Protein AF-A0A969LK54-F1 (afdb_monomer)

Secondary structure (DSSP, 8-state):
-B-TTS-SB--------SS-EEEEEEEE-TT--EEEEEEESS-PPPBS-S---TT-SEEEEEE-TTSSSEEEEEEES---SS--SEEEEEEE-TT--EEEEEE-PPBTTB--TT---TT----TT-S-SS--SS-EEEEEEE-GGG--EEEEEEEE------

Mean predicted aligned error: 7.51 Å

Nearest PDB structures (foldseek):
  8dey-assembly1_B  TM=3.971E-01  e=3.345E-01  Homo sapiens
  5ogx-assembly1_A  TM=3.107E-01  e=6.892E+00  Amycolatopsis methanolica 239
  6vcf-assembly6_F  TM=3.012E-01  e=9.030E+00  Nitrosotalea devaniterrae

Radius of gyration: 16.58 Å; Cα contacts (8 Å, |Δi|>4): 419; chains: 1; bounding box: 37×33×55 Å

pLDDT: mean 83.87, std 16.36, range [28.48, 98.25]

Foldseek 3Di:
DAPPVNPGDPDDDDDADPFDKDWDDWDAAPVQKIKTKTFHLDFHDFAQAPDAEGQAGIKMFTADNRNPGTPGIHHFWYRDNAAQWAWDDWDQDNQRKIKTKTKAADDPPDRDSNHDNAPTCFDPPAPDGGTDRHIKMWMWIAGHSNHDTDGIYIDGPPPDPD

Solvent-accessible surface area (backbone atoms only — not comparable to full-atom values): 8919 Å² total; per-residue (Å²): 86,58,43,97,83,65,82,43,81,72,46,84,75,87,86,77,57,97,45,63,60,47,82,78,36,77,47,64,47,98,87,52,33,40,33,41,32,34,36,33,59,42,81,78,72,71,37,76,41,71,36,64,32,78,64,19,14,30,38,41,36,34,31,38,69,84,55,81,47,70,67,25,20,26,27,43,66,41,67,40,84,47,34,31,48,41,78,76,48,70,47,67,47,98,77,52,31,38,40,39,32,22,42,4,31,39,60,94,90,44,82,50,70,35,29,33,30,54,75,44,71,54,37,97,82,28,91,35,80,70,44,42,73,54,50,25,34,41,38,41,31,36,33,45,73,32,59,38,75,72,45,22,35,46,46,72,79,75,82,75,87,126

Structure (mmCIF, N/CA/C/O backbone):
data_AF-A0A969LK54-F1
#
_entry.id   AF-A0A969LK54-F1
#
loop_
_atom_site.group_PDB
_atom_site.id
_atom_site.type_symbol
_atom_site.label_atom_id
_atom_site.label_alt_id
_atom_site.label_comp_id
_atom_site.label_asym_id
_atom_site.label_entity_id
_atom_site.label_seq_id
_atom_site.pdbx_PDB_ins_code
_atom_site.Cartn_x
_atom_site.Cartn_y
_atom_site.Cartn_z
_atom_site.occupancy
_atom_site.B_iso_or_equiv
_atom_site.auth_seq_id
_atom_site.auth_comp_id
_atom_site.auth_asym_id
_atom_site.auth_atom_id
_atom_site.pdbx_PDB_model_num
ATOM 1 N N . MET A 1 1 ? -11.547 5.699 13.913 1.00 81.81 1 MET A N 1
ATOM 2 C CA . MET A 1 1 ? -12.936 5.270 14.166 1.00 81.81 1 MET A CA 1
ATOM 3 C C . MET A 1 1 ? -13.596 6.276 15.082 1.00 81.81 1 MET A C 1
ATOM 5 O O . MET A 1 1 ? -13.043 6.574 16.134 1.00 81.81 1 MET A O 1
ATOM 9 N N . ILE A 1 2 ? -14.738 6.803 14.664 1.00 87.25 2 ILE A N 1
ATOM 10 C CA . ILE A 1 2 ? -15.575 7.726 15.436 1.00 87.25 2 ILE A CA 1
ATOM 11 C C . ILE A 1 2 ? -16.887 7.020 15.780 1.00 87.25 2 ILE A C 1
ATOM 13 O O . ILE A 1 2 ? -17.246 6.055 15.100 1.00 87.25 2 ILE A O 1
ATOM 17 N N . SER A 1 3 ? -17.581 7.453 16.828 1.00 89.12 3 SER A N 1
ATOM 18 C CA . SER A 1 3 ? -18.934 6.966 17.102 1.00 89.12 3 SER A CA 1
ATOM 19 C C . SER A 1 3 ? -19.889 7.310 15.964 1.00 89.12 3 SER A C 1
ATOM 21 O O . SER A 1 3 ? -19.627 8.204 15.162 1.00 89.12 3 SER A O 1
ATOM 23 N N . ASN A 1 4 ? -20.994 6.570 15.865 1.00 88.81 4 ASN A N 1
ATOM 24 C CA . ASN A 1 4 ? -21.946 6.712 14.758 1.00 88.81 4 ASN A CA 1
ATOM 25 C C . ASN A 1 4 ? -22.623 8.098 14.723 1.00 88.81 4 ASN A C 1
ATOM 27 O O . ASN A 1 4 ? -23.068 8.557 13.679 1.00 88.81 4 ASN A O 1
ATOM 31 N N . ASP A 1 5 ? -22.678 8.772 15.869 1.00 93.88 5 ASP A N 1
ATOM 32 C CA . ASP A 1 5 ? -23.127 10.157 16.031 1.00 93.88 5 ASP A CA 1
ATOM 33 C C . ASP A 1 5 ? -21.989 11.188 15.861 1.00 93.88 5 ASP A C 1
ATOM 35 O O . ASP A 1 5 ? -22.211 12.386 16.012 1.00 93.88 5 ASP A O 1
ATOM 39 N N . GLY A 1 6 ? -20.760 10.738 15.587 1.00 90.69 6 GLY A N 1
ATOM 40 C CA . GLY A 1 6 ? -19.572 11.573 15.416 1.00 90.69 6 GLY A CA 1
ATOM 41 C C . GLY A 1 6 ? -19.076 12.271 16.686 1.00 90.69 6 GLY A C 1
ATOM 42 O O . GLY A 1 6 ? -18.147 13.070 16.603 1.00 90.69 6 GLY A O 1
ATOM 43 N N . SER A 1 7 ? -19.666 11.992 17.851 1.00 95.81 7 SER A N 1
ATOM 44 C CA . SER A 1 7 ? -19.402 12.737 19.089 1.00 95.81 7 SER A CA 1
ATOM 45 C C . SER A 1 7 ? -18.123 12.310 19.813 1.00 95.81 7 SER A C 1
ATOM 47 O O . SER A 1 7 ? -17.562 13.083 20.589 1.00 95.81 7 SER A O 1
ATOM 49 N N . THR A 1 8 ? -17.637 11.093 19.560 1.00 95.06 8 THR A N 1
ATOM 50 C CA . THR A 1 8 ? -16.476 10.530 20.254 1.00 95.06 8 THR A CA 1
ATOM 51 C C . THR A 1 8 ? -15.481 9.904 19.288 1.00 95.06 8 THR A C 1
ATOM 53 O O . THR A 1 8 ? -15.839 9.201 18.338 1.00 95.06 8 THR A O 1
ATOM 56 N N . LEU A 1 9 ? -14.193 10.126 19.554 1.00 92.06 9 LEU A N 1
ATOM 57 C CA . LEU A 1 9 ? -13.127 9.349 18.938 1.00 92.06 9 LEU A CA 1
ATOM 58 C C . LEU A 1 9 ? -13.051 7.995 19.649 1.00 92.06 9 LEU A C 1
ATOM 60 O O . LEU A 1 9 ? -12.636 7.919 20.800 1.00 92.06 9 LEU A O 1
ATOM 64 N N . ILE A 1 10 ? -13.434 6.928 18.952 1.00 91.69 10 ILE A N 1
ATOM 65 C CA . ILE A 1 10 ? -13.397 5.566 19.496 1.00 91.69 10 ILE A CA 1
ATOM 66 C C . ILE A 1 10 ? -11.967 5.024 19.466 1.00 91.69 10 ILE A C 1
ATOM 68 O O . ILE A 1 10 ? -11.483 4.479 20.453 1.00 91.69 10 ILE A O 1
ATOM 72 N N . ARG A 1 11 ? -11.290 5.154 18.319 1.00 90.06 11 ARG A N 1
ATOM 73 C CA . ARG A 1 11 ? -9.898 4.719 18.126 1.00 90.06 11 ARG A CA 1
ATOM 74 C C . ARG A 1 11 ? -9.220 5.521 17.029 1.00 90.06 11 ARG A C 1
ATOM 76 O O . ARG A 1 11 ? -9.851 5.871 16.029 1.00 90.06 11 ARG A O 1
ATOM 83 N N . SER A 1 12 ? -7.918 5.704 17.156 1.00 92.00 12 SER A N 1
ATOM 84 C CA . SER A 1 12 ? -7.038 6.186 16.098 1.00 92.00 12 SER A CA 1
ATOM 85 C C . SER A 1 12 ? -5.741 5.389 16.129 1.00 92.00 12 SER A C 1
ATOM 87 O O . SER A 1 12 ? -5.389 4.783 17.137 1.00 92.00 12 SER A O 1
ATOM 89 N N . THR A 1 13 ? -5.047 5.378 15.002 1.00 92.81 13 THR A N 1
ATOM 90 C CA . THR A 1 13 ? -3.679 4.884 14.908 1.00 92.81 13 THR A CA 1
ATOM 91 C C . THR A 1 13 ? -2.917 5.783 13.947 1.00 92.81 13 THR A C 1
ATOM 93 O O . THR A 1 13 ? -3.531 6.525 13.173 1.00 92.81 13 THR A O 1
ATOM 96 N N . TYR A 1 14 ? -1.594 5.734 14.013 1.00 90.75 14 TYR A N 1
ATOM 97 C CA . TYR A 1 14 ? -0.718 6.431 13.087 1.00 90.75 14 TYR A CA 1
ATOM 98 C C . TYR A 1 14 ? -0.017 5.409 12.196 1.00 90.75 14 TYR A C 1
ATOM 100 O O . TYR A 1 14 ? 0.489 4.399 12.681 1.00 90.75 14 TYR A O 1
ATOM 108 N N . LEU A 1 15 ? 0.003 5.684 10.894 1.00 93.00 15 LEU A N 1
ATOM 109 C CA . LEU A 1 15 ? 0.655 4.860 9.883 1.00 93.00 15 LEU A CA 1
ATOM 110 C C . LEU A 1 15 ? 1.599 5.756 9.101 1.00 93.00 15 LEU A C 1
ATOM 112 O O . LEU A 1 15 ? 1.175 6.768 8.543 1.00 93.00 15 LEU A O 1
ATOM 116 N N . GLY A 1 16 ? 2.864 5.376 9.067 1.00 93.88 16 GLY A N 1
ATOM 117 C CA . GLY A 1 16 ? 3.891 6.169 8.425 1.00 93.88 16 GLY A CA 1
ATOM 118 C C . GLY A 1 16 ? 5.280 5.703 8.814 1.00 93.88 16 GLY A C 1
ATOM 119 O O . GLY A 1 16 ? 5.473 4.827 9.659 1.00 93.88 16 GLY A O 1
ATOM 120 N N . THR A 1 17 ? 6.242 6.326 8.171 1.00 95.31 17 THR A N 1
ATOM 121 C CA . THR A 1 17 ? 7.673 6.221 8.397 1.00 95.31 17 THR A CA 1
ATOM 122 C C . THR A 1 17 ? 8.176 7.546 8.979 1.00 95.31 17 THR A C 1
ATOM 124 O O . THR A 1 17 ? 7.404 8.449 9.294 1.00 95.31 17 THR A O 1
ATOM 127 N N . ALA A 1 18 ? 9.494 7.690 9.127 1.00 95.06 18 ALA A N 1
ATOM 128 C CA . ALA A 1 18 ? 10.103 8.977 9.466 1.00 95.06 18 ALA A CA 1
ATOM 129 C C . ALA A 1 18 ? 10.211 9.942 8.262 1.00 95.06 18 ALA A C 1
ATOM 131 O O . ALA A 1 18 ? 10.696 11.062 8.417 1.00 95.06 18 ALA A O 1
ATOM 132 N N . ALA A 1 19 ? 9.829 9.500 7.061 1.00 95.12 19 ALA A N 1
ATOM 133 C CA . ALA A 1 19 ? 9.913 10.269 5.827 1.00 95.12 19 ALA A CA 1
ATOM 134 C C . ALA A 1 19 ? 8.532 10.804 5.406 1.00 95.12 19 ALA A C 1
ATOM 136 O O . ALA A 1 19 ? 7.580 10.829 6.179 1.00 95.12 19 ALA A O 1
ATOM 137 N N . ILE A 1 20 ? 8.433 11.288 4.165 1.00 93.19 20 ILE A N 1
ATOM 138 C CA . ILE A 1 20 ? 7.158 11.741 3.605 1.00 93.19 20 ILE A CA 1
ATOM 139 C C . ILE A 1 20 ? 6.340 10.520 3.201 1.00 93.19 20 ILE A C 1
ATOM 141 O O . ILE A 1 20 ? 6.764 9.754 2.333 1.00 93.19 20 ILE A O 1
ATOM 145 N N . ASP A 1 21 ? 5.149 10.411 3.778 1.00 94.75 21 ASP A N 1
ATOM 146 C CA . ASP A 1 21 ? 4.175 9.368 3.488 1.00 94.75 21 ASP A CA 1
ATOM 147 C C . ASP A 1 21 ? 2.833 9.984 3.106 1.00 94.75 21 ASP A C 1
ATOM 149 O O . ASP A 1 21 ? 2.400 10.990 3.671 1.00 94.75 21 ASP A O 1
ATOM 153 N N . GLN A 1 22 ? 2.172 9.382 2.124 1.00 94.12 22 GLN A N 1
ATOM 154 C CA . GLN A 1 22 ? 0.889 9.842 1.611 1.00 94.12 22 GLN A CA 1
ATOM 155 C C . GLN A 1 22 ? -0.050 8.651 1.468 1.00 94.12 22 GLN A C 1
ATOM 157 O O . GLN A 1 22 ? 0.206 7.734 0.691 1.00 94.12 22 GLN A O 1
ATOM 162 N N . VAL A 1 23 ? -1.154 8.675 2.210 1.00 94.88 23 VAL A N 1
ATOM 163 C CA . VAL A 1 23 ? -2.237 7.699 2.066 1.00 94.88 23 VAL A CA 1
ATOM 164 C C . VAL A 1 23 ? -3.196 8.189 0.988 1.00 94.88 23 VAL A C 1
ATOM 166 O O . VAL A 1 23 ? -3.678 9.317 1.055 1.00 94.88 23 VAL A O 1
ATOM 169 N N . PHE A 1 24 ? -3.481 7.330 0.012 1.00 94.88 24 PHE A N 1
ATOM 170 C CA . PHE A 1 24 ? -4.374 7.634 -1.109 1.00 94.88 24 PHE A CA 1
ATOM 171 C C . PHE A 1 24 ? -5.705 6.891 -1.024 1.00 94.88 24 PHE A C 1
ATOM 173 O O . PHE A 1 24 ? -6.702 7.357 -1.568 1.00 94.88 24 PHE A O 1
ATOM 180 N N . GLY A 1 25 ? -5.737 5.738 -0.356 1.00 94.81 25 GLY A N 1
ATOM 181 C CA . GLY A 1 25 ? -6.935 4.917 -0.270 1.00 94.81 25 GLY A CA 1
ATOM 182 C C . GLY A 1 25 ? -7.079 4.252 1.086 1.00 94.81 25 GLY A C 1
ATOM 183 O O . GLY A 1 25 ? -6.105 3.750 1.645 1.00 94.81 25 GLY A O 1
ATOM 184 N N . VAL A 1 26 ? -8.316 4.226 1.577 1.00 95.94 26 VAL A N 1
ATOM 185 C CA . VAL A 1 26 ? -8.741 3.416 2.719 1.00 95.94 26 VAL A CA 1
ATOM 186 C C . VAL A 1 26 ? -9.995 2.650 2.307 1.00 95.94 26 VAL A C 1
ATOM 188 O O . VAL A 1 26 ? -10.930 3.239 1.770 1.00 95.94 26 VAL A O 1
ATOM 191 N N . GLN A 1 27 ? -10.003 1.344 2.540 1.00 96.69 27 GLN A N 1
ATOM 192 C CA . GLN A 1 27 ? -11.112 0.427 2.261 1.00 96.69 27 GLN A CA 1
ATOM 193 C C . GLN A 1 27 ? -11.327 -0.460 3.485 1.00 96.69 27 GLN A C 1
ATOM 195 O O . GLN A 1 27 ? -10.396 -0.679 4.257 1.00 96.69 27 GLN A O 1
ATOM 200 N N . PHE A 1 28 ? -12.532 -0.989 3.659 1.00 95.75 28 PHE A N 1
ATOM 201 C CA . PHE A 1 28 ? -12.810 -2.008 4.668 1.00 95.75 28 PHE A CA 1
ATOM 202 C C . PHE A 1 28 ? -13.295 -3.266 3.966 1.00 95.75 28 PHE A C 1
ATOM 204 O O . PHE A 1 28 ? -14.128 -3.179 3.064 1.00 95.75 28 PHE A O 1
ATOM 211 N N . ASP A 1 29 ? -12.793 -4.425 4.384 1.00 96.19 29 ASP A N 1
ATOM 212 C CA . ASP A 1 29 ? -13.395 -5.685 3.957 1.00 96.19 29 ASP A CA 1
ATOM 213 C C . ASP A 1 29 ? -14.729 -5.935 4.682 1.00 96.19 29 ASP A C 1
ATOM 215 O O . ASP A 1 29 ? -15.138 -5.214 5.601 1.00 96.19 29 ASP A O 1
ATOM 219 N N . ARG A 1 30 ? -15.426 -6.999 4.279 1.00 94.44 30 ARG A N 1
ATOM 220 C CA . ARG A 1 30 ? -16.729 -7.372 4.847 1.00 94.44 30 ARG A CA 1
ATOM 221 C C . ARG A 1 30 ? -16.654 -7.801 6.318 1.00 94.44 30 ARG A C 1
ATOM 223 O O . ARG A 1 30 ? -17.684 -7.871 6.986 1.00 94.44 30 ARG A O 1
ATOM 230 N N . ASN A 1 31 ? -15.455 -8.087 6.815 1.00 94.94 31 ASN A N 1
ATOM 231 C CA . ASN A 1 31 ? -15.174 -8.449 8.197 1.00 94.94 31 ASN A CA 1
ATOM 232 C C . ASN A 1 31 ? -14.735 -7.235 9.038 1.00 94.94 31 ASN A C 1
ATOM 234 O O . ASN A 1 31 ? -14.481 -7.386 10.232 1.00 94.94 31 ASN A O 1
ATOM 238 N N . GLY A 1 32 ? -14.685 -6.038 8.444 1.00 94.81 32 GLY A N 1
ATOM 239 C CA . GLY A 1 32 ? -14.343 -4.792 9.121 1.00 94.81 32 GLY A CA 1
ATOM 240 C C . GLY A 1 32 ? -12.843 -4.560 9.290 1.00 94.81 32 GLY A C 1
ATOM 241 O O . GLY A 1 32 ? -12.460 -3.692 10.075 1.00 94.81 32 GLY A O 1
ATOM 242 N N . PHE A 1 33 ? -11.983 -5.293 8.579 1.00 97.56 33 PHE A N 1
ATOM 243 C CA . PHE A 1 33 ? -10.550 -5.010 8.591 1.00 97.56 33 PHE A CA 1
ATOM 244 C C . PHE A 1 33 ? -10.253 -3.829 7.659 1.00 97.56 33 PHE A C 1
ATOM 246 O O . PHE A 1 33 ? -10.632 -3.873 6.484 1.00 97.56 33 PHE A O 1
ATOM 253 N N . PRO A 1 34 ? -9.560 -2.783 8.139 1.00 97.25 34 PRO A N 1
ATOM 254 C CA . PRO A 1 34 ? -9.134 -1.6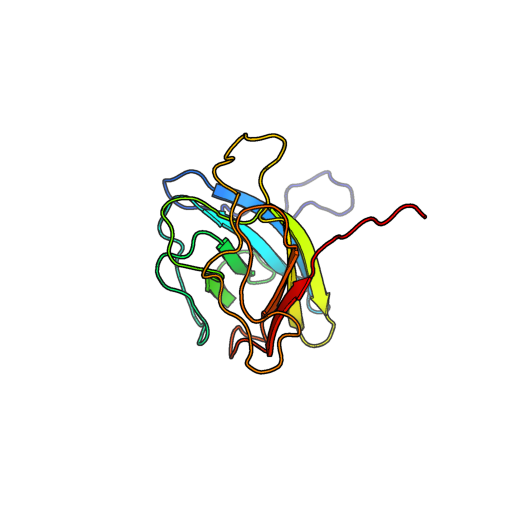85 7.293 1.00 97.25 34 PRO A CA 1
ATOM 255 C C . PRO A 1 34 ? -7.936 -2.077 6.430 1.00 97.25 34 PRO A C 1
ATOM 257 O O . PRO A 1 34 ? -6.958 -2.658 6.906 1.00 97.25 34 PRO A O 1
ATOM 260 N N . TYR A 1 35 ? -7.988 -1.659 5.176 1.00 98.25 35 TYR A N 1
ATOM 261 C CA . TYR A 1 35 ? -6.902 -1.703 4.218 1.00 98.25 35 TYR A CA 1
ATOM 262 C C . TYR A 1 35 ? -6.514 -0.280 3.848 1.00 98.25 35 TYR A C 1
ATOM 264 O O . TYR A 1 35 ? -7.377 0.571 3.634 1.00 98.25 35 TYR A O 1
ATOM 272 N N . VAL A 1 36 ? -5.217 -0.033 3.744 1.00 97.88 36 VAL A N 1
ATOM 273 C CA . VAL A 1 36 ? -4.648 1.269 3.410 1.00 97.88 36 VAL A CA 1
ATOM 274 C C . VAL A 1 36 ? -3.684 1.094 2.248 1.00 97.88 36 VAL A C 1
ATOM 276 O O . VAL A 1 36 ? -2.867 0.176 2.262 1.00 97.88 36 VAL A O 1
ATOM 279 N N . MET A 1 37 ? -3.766 1.979 1.259 1.00 97.50 37 MET A N 1
ATOM 280 C CA . MET A 1 37 ? -2.807 2.065 0.160 1.00 97.50 37 MET A CA 1
ATOM 281 C C . MET A 1 37 ? -2.247 3.474 0.075 1.00 97.50 37 MET A C 1
ATOM 283 O O . MET A 1 37 ? -2.969 4.470 0.220 1.00 97.50 37 MET A O 1
ATOM 287 N N . GLY A 1 38 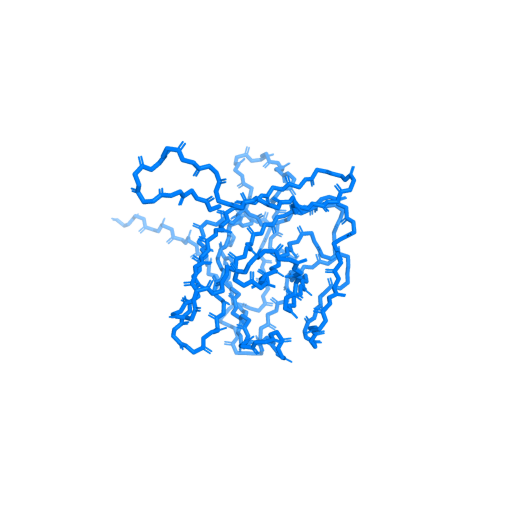? -0.943 3.554 -0.155 1.00 96.38 38 GLY A N 1
ATOM 288 C CA . GLY A 1 38 ? -0.268 4.828 -0.237 1.00 96.38 38 GLY A CA 1
ATOM 289 C C . GLY A 1 38 ? 1.136 4.742 -0.797 1.00 96.38 38 GLY A C 1
ATOM 290 O O . GLY A 1 38 ? 1.539 3.764 -1.430 1.00 96.38 38 GLY A O 1
ATOM 291 N N . GLN A 1 39 ? 1.864 5.825 -0.569 1.00 95.19 39 GLN A N 1
ATOM 292 C CA . GLN A 1 39 ? 3.222 6.024 -1.031 1.00 95.19 39 GLN A CA 1
ATOM 293 C C . GLN A 1 39 ? 4.114 6.494 0.100 1.00 95.19 39 GLN A C 1
ATOM 295 O O . GLN A 1 39 ? 3.668 7.229 0.979 1.00 95.19 39 GLN A O 1
ATOM 300 N N . THR A 1 40 ? 5.378 6.100 0.039 1.00 95.12 40 THR A N 1
ATOM 301 C CA . THR A 1 40 ? 6.394 6.444 1.025 1.00 95.12 40 THR A CA 1
ATOM 302 C C . THR A 1 40 ? 7.680 6.895 0.337 1.00 95.12 40 THR A C 1
ATOM 304 O O . THR A 1 40 ? 8.043 6.400 -0.731 1.00 95.12 40 THR A O 1
ATOM 307 N N . ARG A 1 41 ? 8.378 7.858 0.943 1.00 93.75 41 ARG A N 1
ATOM 308 C CA . ARG A 1 41 ? 9.789 8.168 0.644 1.00 93.75 41 ARG A CA 1
ATOM 309 C C . ARG A 1 41 ? 10.754 7.528 1.646 1.00 93.75 41 ARG A C 1
ATOM 311 O O . ARG A 1 41 ? 11.950 7.804 1.602 1.00 93.75 41 ARG A O 1
ATOM 318 N N . GLY A 1 42 ? 10.233 6.746 2.585 1.00 94.81 42 GLY A N 1
ATOM 319 C CA . GLY A 1 42 ? 10.995 6.026 3.594 1.00 94.81 42 GLY A CA 1
ATOM 320 C C . GLY A 1 42 ? 11.038 4.529 3.316 1.00 94.81 42 GLY A C 1
ATOM 321 O O . GLY A 1 42 ? 10.609 4.042 2.271 1.00 94.81 42 GLY A O 1
ATOM 322 N N . THR A 1 43 ? 11.547 3.784 4.293 1.00 95.00 43 THR A N 1
ATOM 323 C CA . THR A 1 43 ? 11.526 2.320 4.268 1.00 95.00 43 THR A CA 1
ATOM 324 C C . THR A 1 43 ? 10.233 1.832 4.908 1.00 95.00 43 THR A C 1
ATOM 326 O O . THR A 1 43 ? 10.113 1.832 6.134 1.00 95.00 43 THR A O 1
ATOM 329 N N . TRP A 1 44 ? 9.263 1.420 4.090 1.00 96.31 44 TRP A N 1
ATOM 330 C CA . TRP A 1 44 ? 8.026 0.826 4.598 1.00 96.31 44 TRP A CA 1
ATOM 331 C C . TRP A 1 44 ? 8.284 -0.571 5.167 1.00 96.31 44 TRP A C 1
ATOM 333 O O . TRP A 1 44 ? 9.003 -1.377 4.574 1.00 96.31 44 TRP A O 1
ATOM 343 N N . GLN A 1 45 ? 7.684 -0.876 6.316 1.00 95.12 45 GLN A N 1
ATOM 344 C CA . GLN A 1 45 ? 7.816 -2.191 6.933 1.00 95.12 45 GLN A CA 1
ATOM 345 C C . GLN A 1 45 ? 7.044 -3.236 6.120 1.00 95.12 45 GLN A C 1
ATOM 347 O O . GLN A 1 45 ? 5.840 -3.091 5.909 1.00 95.12 45 GLN A O 1
ATOM 352 N N . VAL A 1 46 ? 7.714 -4.316 5.716 1.00 96.75 46 VAL A N 1
ATOM 353 C CA . VAL A 1 46 ? 7.065 -5.519 5.175 1.00 96.75 46 VAL A CA 1
ATOM 354 C C . VAL A 1 46 ? 6.845 -6.503 6.321 1.00 96.75 46 VAL A C 1
ATOM 356 O O . VAL A 1 46 ? 7.786 -6.845 7.037 1.00 96.75 46 VAL A O 1
ATOM 359 N N . LEU A 1 47 ? 5.603 -6.940 6.512 1.00 97.44 47 LEU A N 1
ATOM 360 C CA . LEU A 1 47 ? 5.202 -7.843 7.586 1.00 97.44 47 LEU A CA 1
ATOM 361 C C . LEU A 1 47 ? 4.179 -8.847 7.058 1.00 97.44 47 LEU A C 1
ATOM 363 O O . LEU A 1 47 ? 3.187 -8.447 6.454 1.00 97.44 47 LEU A O 1
ATOM 367 N N . ASN A 1 48 ? 4.391 -10.137 7.333 1.00 97.12 48 ASN A N 1
ATOM 368 C CA . ASN A 1 48 ? 3.459 -11.224 6.999 1.00 97.12 48 ASN A CA 1
ATOM 369 C C . ASN A 1 48 ? 2.993 -11.234 5.528 1.00 97.12 48 ASN A C 1
ATOM 371 O O . ASN A 1 48 ? 1.856 -11.600 5.240 1.00 97.12 48 ASN A O 1
ATOM 375 N N . ALA A 1 49 ? 3.860 -10.825 4.604 1.00 96.25 49 ALA A N 1
ATOM 376 C CA . ALA A 1 49 ? 3.579 -10.783 3.176 1.00 96.25 49 ALA A CA 1
ATOM 377 C C . ALA A 1 49 ? 4.611 -11.625 2.421 1.00 96.25 49 ALA A C 1
ATOM 379 O O . ALA A 1 49 ? 5.813 -11.467 2.631 1.00 96.25 49 ALA A O 1
ATOM 380 N N . LEU A 1 50 ? 4.138 -12.521 1.552 1.00 94.12 50 LEU A N 1
ATOM 381 C CA . LEU A 1 50 ? 5.011 -13.335 0.701 1.00 94.12 50 LEU A CA 1
ATOM 382 C C . LEU A 1 50 ? 5.415 -12.566 -0.559 1.00 94.12 50 LEU A C 1
ATOM 384 O O . LEU A 1 50 ? 6.567 -12.626 -0.980 1.00 94.12 50 LEU A O 1
ATOM 388 N N . TYR A 1 51 ? 4.482 -11.809 -1.136 1.00 93.88 51 TYR A N 1
ATOM 389 C CA . TYR A 1 51 ? 4.788 -10.844 -2.180 1.00 93.88 51 TYR A CA 1
ATOM 390 C C . TYR A 1 51 ? 5.280 -9.542 -1.557 1.00 93.88 51 TYR A C 1
ATOM 392 O O . TYR A 1 51 ? 4.596 -8.975 -0.704 1.00 93.88 51 TYR A O 1
ATOM 400 N N . SER A 1 52 ? 6.433 -9.051 -2.009 1.00 94.88 52 SER A N 1
ATOM 401 C CA . SER A 1 52 ? 6.921 -7.699 -1.734 1.00 94.88 52 SER A CA 1
ATOM 402 C C . SER A 1 52 ? 7.960 -7.282 -2.772 1.00 94.88 52 SER A C 1
ATOM 404 O O . SER A 1 52 ? 8.647 -8.128 -3.348 1.00 94.88 52 SER A O 1
ATOM 406 N N . VAL A 1 53 ? 8.104 -5.974 -2.982 1.00 92.75 53 VAL A N 1
ATOM 407 C CA . VAL A 1 53 ? 9.177 -5.409 -3.807 1.00 92.75 53 VAL A CA 1
ATOM 408 C C . VAL A 1 53 ? 10.069 -4.526 -2.943 1.00 92.75 53 VAL A C 1
ATOM 410 O O . VAL A 1 53 ? 9.673 -3.443 -2.504 1.00 92.75 53 VAL A O 1
ATOM 413 N N . ALA A 1 54 ? 11.291 -4.991 -2.687 1.00 91.44 54 ALA A N 1
ATOM 414 C CA . ALA A 1 54 ? 12.245 -4.289 -1.837 1.00 91.44 54 ALA A CA 1
ATOM 415 C C . ALA A 1 54 ? 12.586 -2.893 -2.393 1.00 91.44 54 ALA A C 1
ATOM 417 O O . ALA A 1 54 ? 12.939 -2.740 -3.564 1.00 91.44 54 ALA A O 1
ATOM 418 N N . GLY A 1 55 ? 12.493 -1.875 -1.533 1.00 91.38 55 GLY A N 1
ATOM 419 C CA . GLY A 1 55 ? 12.760 -0.479 -1.894 1.00 91.38 55 GLY A CA 1
ATOM 420 C C . GLY A 1 55 ? 11.686 0.167 -2.772 1.00 91.38 55 GLY A C 1
ATOM 421 O O . GLY A 1 55 ? 11.922 1.254 -3.297 1.00 91.38 55 GLY A O 1
ATOM 422 N N . ALA A 1 56 ? 10.536 -0.485 -2.973 1.00 93.50 56 ALA A N 1
ATOM 423 C CA . ALA A 1 56 ? 9.458 0.114 -3.738 1.00 93.50 56 ALA A CA 1
ATOM 424 C C . ALA A 1 56 ? 8.701 1.178 -2.920 1.00 93.50 56 ALA A C 1
ATOM 426 O O . ALA A 1 56 ? 8.394 0.950 -1.746 1.00 93.50 56 ALA A O 1
ATOM 427 N N . PRO A 1 57 ? 8.380 2.329 -3.529 1.00 94.19 57 PRO A N 1
ATOM 428 C CA . PRO A 1 57 ? 7.819 3.486 -2.836 1.00 94.19 57 PRO A CA 1
ATOM 429 C C . PRO A 1 57 ? 6.287 3.456 -2.724 1.00 94.19 57 PRO A C 1
ATOM 431 O O . PRO A 1 57 ? 5.695 4.439 -2.279 1.00 94.19 57 PRO A O 1
ATOM 434 N N . GLN A 1 58 ? 5.620 2.377 -3.144 1.00 95.19 58 GLN A N 1
ATOM 435 C CA . GLN A 1 58 ? 4.191 2.163 -2.914 1.00 95.19 58 GLN A CA 1
ATOM 436 C C . GLN A 1 58 ? 3.965 1.054 -1.894 1.00 95.19 58 GLN A C 1
ATOM 438 O O . GLN A 1 58 ? 4.657 0.037 -1.914 1.00 95.19 58 GLN A O 1
ATOM 443 N N . PHE A 1 59 ? 2.967 1.234 -1.030 1.00 96.88 59 PHE A N 1
ATOM 444 C CA . PHE A 1 59 ? 2.637 0.277 0.018 1.00 96.88 59 PHE A CA 1
ATOM 445 C C . PHE A 1 59 ? 1.152 -0.075 0.055 1.00 96.88 59 PHE A C 1
ATOM 447 O O . PHE A 1 59 ? 0.286 0.722 -0.316 1.00 96.88 59 PHE A O 1
ATOM 454 N N . ILE A 1 60 ? 0.875 -1.271 0.572 1.00 98.00 60 ILE A N 1
ATOM 455 C CA . ILE A 1 60 ? -0.450 -1.730 0.991 1.00 98.00 60 ILE A CA 1
ATOM 456 C C . ILE A 1 60 ? -0.318 -2.300 2.400 1.00 98.00 60 ILE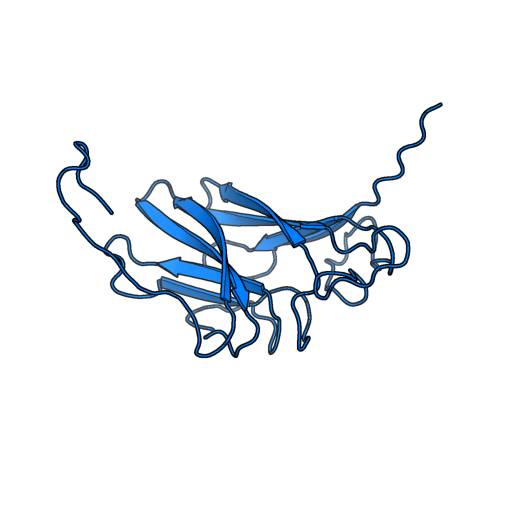 A C 1
ATOM 458 O O . ILE A 1 60 ? 0.600 -3.069 2.685 1.00 98.00 60 ILE A O 1
ATOM 462 N N . ALA A 1 61 ? -1.253 -1.959 3.277 1.00 98.06 61 ALA A N 1
ATOM 463 C CA . ALA A 1 61 ? -1.330 -2.503 4.623 1.00 98.06 61 ALA A CA 1
ATOM 464 C C . ALA A 1 61 ? -2.756 -2.939 4.956 1.00 98.06 61 ALA A C 1
ATOM 466 O O . ALA A 1 61 ? -3.702 -2.207 4.676 1.00 98.06 61 ALA A O 1
ATOM 467 N N . LYS A 1 62 ? -2.897 -4.102 5.594 1.00 98.19 62 LYS A N 1
ATOM 468 C CA . LYS A 1 62 ? -4.127 -4.550 6.256 1.00 98.19 62 LYS A CA 1
ATOM 469 C C . LYS A 1 62 ? -3.923 -4.445 7.761 1.00 98.19 62 LYS A C 1
ATOM 471 O O . LYS A 1 62 ? -2.933 -4.953 8.286 1.00 98.19 62 LYS A O 1
ATOM 476 N N . LEU A 1 63 ? -4.853 -3.810 8.459 1.00 97.94 63 LEU A N 1
ATOM 477 C CA . LEU A 1 63 ? -4.810 -3.612 9.907 1.00 97.94 63 LEU A CA 1
ATOM 478 C C . LEU A 1 63 ? -5.784 -4.543 10.611 1.00 97.94 63 LEU A C 1
ATOM 480 O O . LEU A 1 63 ? -6.777 -4.970 10.026 1.00 97.94 63 LEU A O 1
ATOM 484 N N . GLN A 1 64 ? -5.529 -4.808 11.888 1.00 97.19 64 GLN A N 1
ATOM 485 C CA . GLN A 1 64 ? -6.542 -5.381 12.766 1.00 97.19 64 GLN A CA 1
ATOM 486 C C . GLN A 1 64 ? -7.752 -4.427 12.867 1.00 97.19 64 GLN A C 1
ATOM 488 O O . GLN A 1 64 ? -7.562 -3.207 12.806 1.00 97.19 64 GLN A O 1
ATOM 493 N N . PRO A 1 65 ? -8.991 -4.922 13.058 1.00 95.06 65 PRO A N 1
ATOM 494 C CA . PRO A 1 65 ? -10.187 -4.071 13.130 1.00 95.06 65 PRO A CA 1
ATOM 495 C C . PRO A 1 65 ? -10.150 -3.073 14.294 1.00 95.06 65 PRO A C 1
ATOM 497 O O . PRO A 1 65 ? -10.773 -2.014 14.256 1.00 95.06 65 PRO A O 1
ATOM 500 N N . ASP A 1 66 ? -9.391 -3.391 15.342 1.00 94.25 66 ASP A N 1
ATOM 501 C CA . ASP A 1 66 ? -9.145 -2.517 16.485 1.00 94.25 66 ASP A CA 1
ATOM 502 C C . ASP A 1 66 ? -7.965 -1.547 16.286 1.00 94.25 66 ASP A C 1
ATOM 504 O O . ASP A 1 66 ? -7.659 -0.774 17.191 1.00 94.25 66 ASP A O 1
ATOM 508 N N . LEU A 1 67 ? -7.340 -1.548 15.105 1.00 95.44 67 LEU A N 1
ATOM 509 C CA . LEU A 1 67 ? -6.189 -0.725 14.722 1.00 95.44 67 LEU A CA 1
ATOM 510 C C . LEU A 1 67 ? -4.909 -0.977 15.541 1.00 95.44 67 LEU A C 1
ATOM 512 O O . LEU A 1 67 ? -3.985 -0.165 15.480 1.00 95.44 67 LEU A O 1
ATOM 516 N N . SER A 1 68 ? -4.843 -2.080 16.293 1.00 94.81 68 SER A N 1
ATOM 517 C CA . SER A 1 68 ? -3.737 -2.372 17.217 1.00 94.81 68 SER A CA 1
ATOM 518 C C . SER A 1 68 ? -2.439 -2.795 16.525 1.00 94.81 68 SER A C 1
ATOM 520 O O . SER A 1 68 ? -1.353 -2.539 17.043 1.00 94.81 68 SER A O 1
ATOM 522 N N . ALA A 1 69 ? -2.539 -3.445 15.365 1.00 95.75 69 ALA A N 1
ATOM 523 C CA . ALA A 1 69 ? -1.396 -3.968 14.629 1.00 95.75 69 ALA A CA 1
ATOM 524 C C . ALA A 1 69 ? -1.706 -4.142 13.137 1.00 95.75 69 ALA A C 1
ATOM 526 O O . ALA A 1 69 ? -2.866 -4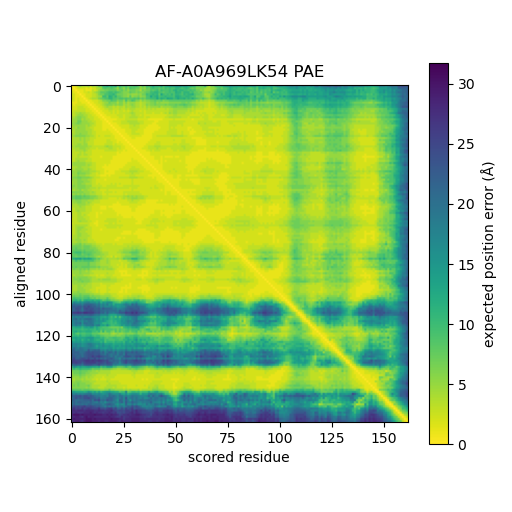.139 12.712 1.00 95.75 69 ALA A O 1
ATOM 527 N N . TYR A 1 70 ? -0.656 -4.372 12.349 1.00 97.31 70 TYR A N 1
ATOM 528 C CA . TYR A 1 70 ? -0.785 -4.898 10.995 1.00 97.31 70 TYR A CA 1
ATOM 529 C C . TYR A 1 70 ? -1.163 -6.383 11.038 1.00 97.31 70 TYR A C 1
ATOM 531 O O . TYR A 1 70 ? -0.539 -7.173 11.745 1.00 97.31 70 TYR A O 1
ATOM 539 N N . VAL A 1 71 ? -2.154 -6.774 10.237 1.00 98.12 71 VAL A N 1
ATOM 540 C CA . VAL A 1 71 ? -2.325 -8.174 9.819 1.00 98.12 71 VAL A CA 1
ATOM 541 C C . VAL A 1 71 ? -1.207 -8.520 8.840 1.00 98.12 71 VAL A C 1
ATOM 543 O O . VAL A 1 71 ? -0.484 -9.493 9.045 1.00 98.12 71 VAL A O 1
ATOM 546 N N . TYR A 1 72 ? -1.036 -7.676 7.819 1.00 98.25 72 TYR A N 1
ATOM 547 C CA . TYR A 1 72 ? 0.113 -7.688 6.923 1.00 98.25 72 TYR A CA 1
ATOM 548 C C . TYR A 1 72 ? 0.412 -6.277 6.409 1.00 98.25 72 TYR A C 1
ATOM 550 O O . TYR A 1 72 ? -0.459 -5.403 6.375 1.00 98.25 72 TYR A O 1
ATOM 558 N N . SER A 1 73 ? 1.638 -6.075 5.947 1.00 97.81 73 SER A N 1
ATOM 559 C CA . SER A 1 73 ? 2.050 -4.900 5.188 1.00 97.81 73 SER A CA 1
ATOM 560 C C . SER A 1 73 ? 3.038 -5.312 4.105 1.00 97.81 73 SER A C 1
ATOM 562 O O . SER A 1 73 ? 3.874 -6.192 4.305 1.00 97.81 73 SER A O 1
ATOM 564 N N . THR A 1 74 ? 2.927 -4.700 2.934 1.00 97.56 74 THR A N 1
ATOM 565 C CA . THR A 1 74 ? 3.787 -5.000 1.793 1.00 97.56 74 THR A CA 1
ATOM 566 C C . THR A 1 74 ? 4.038 -3.762 0.944 1.00 97.56 74 THR A C 1
ATOM 568 O O . THR A 1 74 ? 3.341 -2.753 1.065 1.00 97.56 74 THR A O 1
ATOM 571 N N . THR A 1 75 ? 5.034 -3.861 0.076 1.00 96.50 75 THR A N 1
ATOM 572 C CA . THR A 1 75 ? 5.384 -2.876 -0.940 1.00 96.50 75 THR A CA 1
ATOM 573 C C . THR A 1 75 ? 5.230 -3.474 -2.333 1.00 96.50 75 THR A C 1
ATOM 575 O O . THR A 1 75 ? 5.453 -4.668 -2.539 1.00 96.50 75 THR A O 1
ATOM 578 N N . PHE A 1 76 ? 4.853 -2.647 -3.304 1.00 93.81 76 PHE A N 1
ATOM 579 C CA . PHE A 1 76 ? 4.650 -3.062 -4.694 1.00 93.81 76 PHE A CA 1
ATOM 580 C C . PHE A 1 76 ? 5.191 -2.014 -5.665 1.00 93.81 76 PHE A C 1
ATOM 582 O O . PHE A 1 76 ? 5.486 -0.893 -5.263 1.00 93.81 76 PHE A O 1
ATOM 589 N N . GLY A 1 77 ? 5.308 -2.378 -6.943 1.00 90.06 77 GLY A N 1
ATOM 590 C CA . GLY A 1 77 ? 5.868 -1.519 -7.980 1.00 90.06 77 GLY A CA 1
ATOM 591 C C . GLY A 1 77 ? 7.335 -1.845 -8.238 1.00 90.06 77 GLY A C 1
ATOM 592 O O . GLY A 1 77 ? 7.683 -3.009 -8.397 1.00 90.06 77 GLY A O 1
ATOM 593 N N . LYS A 1 78 ? 8.204 -0.833 -8.297 1.00 88.69 78 LYS A N 1
ATOM 594 C CA . LYS A 1 78 ? 9.645 -1.012 -8.547 1.00 88.69 78 LYS A CA 1
ATOM 595 C C . LYS A 1 78 ? 10.473 -0.294 -7.495 1.00 88.69 78 LYS A C 1
ATOM 597 O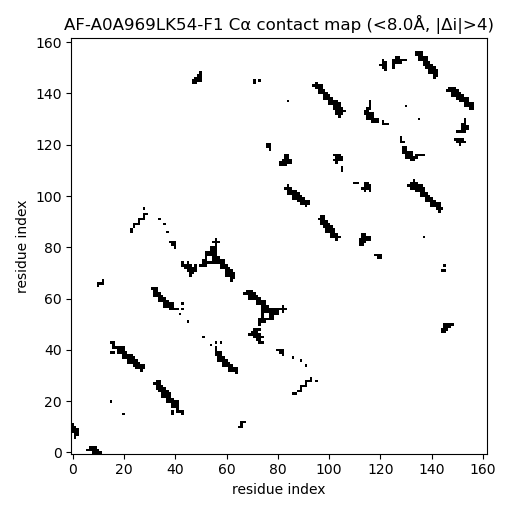 O . LYS A 1 78 ? 10.031 0.716 -6.956 1.00 88.69 78 LYS A O 1
ATOM 602 N N . SER A 1 79 ? 11.697 -0.763 -7.273 1.00 90.75 79 SER A N 1
ATOM 603 C CA . SER A 1 79 ? 12.656 -0.059 -6.421 1.00 90.75 79 SER A CA 1
ATOM 604 C C . SER A 1 79 ? 12.947 1.340 -6.973 1.00 90.75 79 SER A C 1
ATOM 606 O O . SER A 1 79 ? 13.349 1.484 -8.131 1.00 90.75 79 SER A O 1
ATOM 608 N N . ALA A 1 80 ? 12.698 2.370 -6.164 1.00 87.69 80 ALA A N 1
ATOM 609 C CA . ALA A 1 80 ? 12.912 3.766 -6.531 1.00 87.69 80 ALA A CA 1
ATOM 610 C C . ALA A 1 80 ? 12.992 4.656 -5.282 1.00 87.69 80 ALA A C 1
ATOM 612 O O . ALA A 1 80 ? 12.344 4.393 -4.274 1.00 87.69 80 ALA A O 1
ATOM 613 N N . SER A 1 81 ? 13.750 5.752 -5.365 1.00 85.69 81 SER A N 1
ATOM 614 C CA . SER A 1 81 ? 13.850 6.747 -4.286 1.00 85.69 81 SER A CA 1
ATOM 615 C C . SER A 1 81 ? 12.625 7.660 -4.179 1.00 85.69 81 SER A C 1
ATOM 617 O O . SER A 1 81 ? 12.431 8.328 -3.163 1.00 85.69 81 SER A O 1
ATOM 619 N N . THR A 1 82 ? 11.796 7.708 -5.222 1.00 86.44 82 THR A N 1
ATOM 620 C CA . THR A 1 82 ? 10.547 8.465 -5.250 1.00 86.44 82 THR A CA 1
ATOM 621 C C . THR A 1 82 ? 9.416 7.611 -5.817 1.00 86.44 82 THR A C 1
ATOM 623 O O . THR A 1 82 ? 9.673 6.800 -6.711 1.00 86.44 82 THR A O 1
ATOM 626 N N . PRO A 1 83 ? 8.164 7.806 -5.353 1.00 87.12 83 PRO A N 1
ATOM 627 C CA . PRO A 1 83 ? 6.991 7.172 -5.956 1.00 87.12 83 PRO A CA 1
ATOM 628 C C . PRO A 1 83 ? 6.956 7.430 -7.451 1.00 87.12 83 PRO A C 1
ATOM 630 O O . PRO A 1 83 ? 7.322 8.524 -7.817 1.00 87.12 83 PRO A O 1
ATOM 633 N N . ASN A 1 84 ? 6.531 6.483 -8.289 1.00 82.25 84 ASN A N 1
ATOM 634 C CA . ASN A 1 84 ? 6.619 6.568 -9.761 1.00 82.25 84 ASN A CA 1
ATOM 635 C C . ASN A 1 84 ? 5.282 6.330 -10.496 1.00 82.25 84 ASN A C 1
ATOM 637 O O . ASN A 1 84 ? 5.233 6.292 -11.722 1.00 82.25 84 ASN A O 1
ATOM 641 N N . ILE A 1 85 ? 4.202 6.163 -9.738 1.00 85.88 85 ILE A N 1
ATOM 642 C CA . ILE A 1 85 ? 2.820 6.199 -10.226 1.00 85.88 85 ILE A CA 1
ATOM 643 C C . ILE A 1 85 ? 2.052 7.189 -9.365 1.00 85.88 85 ILE A C 1
ATOM 645 O O . ILE A 1 85 ? 2.395 7.378 -8.205 1.00 85.88 85 ILE A O 1
ATOM 649 N N . SER A 1 86 ? 1.004 7.800 -9.890 1.00 87.94 86 SER A N 1
ATOM 650 C CA . SER A 1 86 ? 0.037 8.575 -9.114 1.00 87.94 86 SER A CA 1
ATOM 651 C C . SER A 1 86 ? -1.198 7.693 -8.908 1.00 87.94 86 SER A C 1
ATOM 653 O O . SER A 1 86 ? -1.864 7.391 -9.901 1.00 87.94 86 SER A O 1
ATOM 655 N N . PRO A 1 87 ? -1.490 7.202 -7.688 1.00 90.19 87 PRO A N 1
ATOM 656 C CA . PRO A 1 87 ? -2.612 6.299 -7.463 1.00 90.19 87 PRO A CA 1
ATOM 657 C C . PRO A 1 87 ? -3.941 7.014 -7.715 1.00 90.19 87 PRO A C 1
ATOM 659 O O . PRO A 1 87 ? -4.134 8.140 -7.261 1.00 90.19 87 PRO A O 1
ATOM 662 N N . VAL A 1 88 ? -4.853 6.358 -8.431 1.00 88.06 88 VAL A N 1
ATOM 663 C CA . VAL A 1 88 ? -6.175 6.915 -8.778 1.00 88.06 88 VAL A CA 1
ATOM 664 C C . VAL A 1 88 ? -7.337 6.039 -8.320 1.00 88.06 88 VAL A C 1
ATOM 666 O O . VAL A 1 88 ? -8.448 6.540 -8.186 1.00 88.06 88 VAL A O 1
ATOM 669 N N . ALA A 1 89 ? -7.103 4.745 -8.076 1.00 91.12 89 ALA A N 1
ATOM 670 C CA . ALA A 1 89 ? -8.129 3.844 -7.565 1.00 91.12 89 ALA A CA 1
ATOM 671 C C . ALA A 1 89 ? -7.548 2.811 -6.599 1.00 91.12 89 ALA A C 1
ATOM 673 O O . ALA A 1 89 ? -6.411 2.355 -6.750 1.00 91.12 89 ALA A O 1
ATOM 674 N N . PHE A 1 90 ? -8.374 2.444 -5.621 1.00 96.44 90 PHE A N 1
ATOM 675 C CA . PHE A 1 90 ? -8.092 1.435 -4.612 1.00 96.44 90 PHE A CA 1
ATOM 676 C C . PHE A 1 90 ? -9.374 0.682 -4.256 1.00 96.44 90 PHE A C 1
ATOM 678 O O . PHE A 1 90 ? -10.351 1.291 -3.810 1.00 96.44 90 PHE A O 1
ATOM 685 N N . LEU A 1 91 ? -9.374 -0.634 -4.451 1.00 96.50 91 LEU A N 1
ATOM 686 C CA . LEU A 1 91 ? -10.518 -1.500 -4.181 1.00 96.50 91 LEU A CA 1
ATOM 687 C C . LEU A 1 91 ? -10.072 -2.786 -3.491 1.00 96.50 91 LEU A C 1
ATOM 689 O O . LEU A 1 91 ? -9.045 -3.357 -3.842 1.00 96.50 91 LEU A O 1
ATOM 693 N N . VAL A 1 92 ? -10.874 -3.250 -2.536 1.00 96.44 92 VAL A N 1
ATOM 694 C CA . VAL A 1 92 ? -10.762 -4.589 -1.949 1.00 96.44 92 VAL A CA 1
ATOM 695 C C . VAL A 1 92 ? -12.044 -5.339 -2.295 1.00 96.44 92 VAL A C 1
ATOM 697 O O . VAL A 1 92 ? -13.134 -4.816 -2.066 1.00 96.44 92 VAL A O 1
ATOM 700 N N . ASP A 1 93 ? -11.931 -6.520 -2.903 1.00 94.44 93 ASP A N 1
ATOM 701 C CA . ASP A 1 93 ? -13.098 -7.333 -3.260 1.00 94.44 93 ASP A CA 1
ATOM 702 C C . ASP A 1 93 ? -13.574 -8.228 -2.094 1.00 94.44 93 ASP A C 1
ATOM 704 O O . ASP A 1 93 ? -12.972 -8.290 -1.021 1.00 94.44 93 ASP A O 1
ATOM 708 N N . ASN A 1 94 ? -14.667 -8.967 -2.311 1.00 94.00 94 ASN A N 1
ATOM 709 C CA . ASN A 1 94 ? -15.208 -9.907 -1.318 1.00 94.00 94 ASN A CA 1
ATOM 710 C C . ASN A 1 94 ? -14.304 -11.125 -1.054 1.00 94.00 94 ASN A C 1
ATOM 712 O O . ASN A 1 94 ? -14.517 -11.833 -0.071 1.00 94.00 94 ASN A O 1
ATOM 716 N N . CYS A 1 95 ? -13.342 -11.391 -1.937 1.00 93.88 95 CYS A N 1
ATOM 717 C CA . CYS A 1 95 ? -12.336 -12.437 -1.793 1.00 93.88 95 CYS A CA 1
ATOM 718 C C . CYS A 1 95 ? -11.055 -11.908 -1.126 1.00 93.88 95 CYS A C 1
ATOM 720 O O . CYS A 1 95 ? -10.095 -12.666 -0.997 1.00 93.88 95 CYS A O 1
ATOM 722 N N . GLU A 1 96 ? -11.050 -10.643 -0.684 1.00 95.00 96 GLU A N 1
ATOM 723 C CA . GLU A 1 96 ? -9.926 -9.925 -0.077 1.00 95.00 96 GLU A CA 1
ATOM 724 C C . GLU A 1 96 ? -8.723 -9.719 -1.014 1.00 95.00 96 GLU A C 1
ATOM 726 O O . GLU A 1 96 ? -7.609 -9.465 -0.546 1.00 95.00 96 GLU A O 1
ATOM 731 N N . ASN A 1 97 ? -8.938 -9.793 -2.331 1.00 94.50 97 ASN A N 1
ATOM 732 C CA . ASN A 1 97 ? -7.961 -9.330 -3.309 1.00 94.50 97 ASN A CA 1
ATOM 733 C C . ASN A 1 97 ? -7.961 -7.804 -3.353 1.00 94.50 97 ASN A C 1
ATOM 735 O O . ASN A 1 97 ? -9.004 -7.157 -3.217 1.00 94.50 97 ASN A O 1
ATOM 739 N N . VAL A 1 98 ? -6.781 -7.230 -3.568 1.00 96.12 98 VAL A N 1
ATOM 740 C CA . VAL A 1 98 ? -6.570 -5.784 -3.543 1.00 96.12 98 VAL A CA 1
ATOM 741 C C . VAL A 1 98 ? -6.209 -5.295 -4.935 1.00 96.12 98 VAL A C 1
ATOM 743 O O . VAL A 1 98 ? -5.205 -5.713 -5.501 1.00 96.12 98 VAL A O 1
ATOM 746 N N . TYR A 1 99 ? -7.003 -4.370 -5.454 1.00 94.81 99 TYR A N 1
ATOM 747 C CA . TYR A 1 99 ? -6.854 -3.772 -6.771 1.00 94.81 99 TYR A CA 1
ATOM 748 C C . TYR A 1 99 ? -6.365 -2.338 -6.614 1.00 94.81 99 TYR A C 1
ATOM 750 O O . TYR A 1 99 ? -6.959 -1.536 -5.887 1.00 94.81 99 TYR A O 1
ATOM 758 N N . VAL A 1 100 ? -5.295 -2.008 -7.325 1.00 94.19 100 VAL A N 1
ATOM 759 C CA . VAL A 1 100 ? -4.737 -0.662 -7.389 1.00 94.19 100 VAL A CA 1
ATOM 760 C C . VAL A 1 100 ? -4.598 -0.267 -8.846 1.00 94.19 100 VAL A C 1
ATOM 762 O O . VAL A 1 100 ? -4.137 -1.056 -9.671 1.00 94.19 100 VAL A O 1
ATOM 765 N N . SER A 1 101 ? -4.945 0.978 -9.157 1.00 91.12 101 SER A N 1
ATOM 766 C CA . SER A 1 101 ? -4.542 1.584 -10.420 1.00 91.12 101 SER A CA 1
ATOM 767 C C . SER A 1 101 ? -3.905 2.944 -10.201 1.00 91.12 101 SER A C 1
ATOM 769 O O . SER A 1 101 ? -4.275 3.689 -9.289 1.00 91.12 101 SER A O 1
ATOM 771 N N . GLY A 1 102 ? -2.963 3.292 -11.067 1.00 88.75 102 GLY A N 1
ATOM 772 C CA . GLY A 1 102 ? -2.286 4.578 -11.023 1.00 88.75 102 GLY A CA 1
ATOM 773 C C . GLY A 1 102 ? -1.751 4.992 -12.380 1.00 88.75 102 GLY A C 1
ATOM 774 O O . GLY A 1 102 ? -1.504 4.158 -13.243 1.00 88.75 102 GLY A O 1
ATOM 775 N N . TRP A 1 103 ? -1.575 6.291 -12.564 1.00 84.88 103 TRP A N 1
ATOM 776 C CA . TRP A 1 103 ? -1.029 6.856 -13.790 1.00 84.88 103 TRP A CA 1
ATOM 777 C C . TRP A 1 103 ? 0.437 7.239 -13.588 1.00 84.88 103 TRP A C 1
ATOM 779 O O . TRP A 1 103 ? 0.754 7.955 -12.640 1.00 84.88 103 TRP A O 1
ATOM 789 N N . GLY A 1 104 ? 1.329 6.756 -14.453 1.00 77.94 104 GLY A N 1
ATOM 790 C CA . GLY A 1 104 ? 2.769 7.025 -14.381 1.00 77.94 104 GLY A CA 1
ATOM 791 C C . GLY A 1 104 ? 3.291 7.761 -15.612 1.00 77.94 104 GLY A C 1
ATOM 792 O O . GLY A 1 104 ? 4.324 7.379 -16.152 1.00 77.94 104 GLY A O 1
ATOM 793 N N . GLY A 1 105 ? 2.587 8.793 -16.078 1.00 69.75 105 GLY A N 1
ATOM 794 C CA . GLY A 1 105 ? 3.021 9.608 -17.215 1.00 69.75 105 GLY A CA 1
ATOM 795 C C . GLY A 1 105 ? 3.617 10.961 -16.823 1.00 69.75 105 GLY A C 1
ATOM 796 O O . GLY A 1 105 ? 3.574 11.383 -15.667 1.00 69.75 105 GLY A O 1
ATOM 797 N N . ALA A 1 106 ? 4.170 11.655 -17.816 1.00 65.19 106 ALA A N 1
ATOM 798 C CA . ALA A 1 106 ? 4.604 13.043 -17.699 1.00 65.19 106 ALA A CA 1
ATOM 799 C C . ALA A 1 106 ? 3.545 13.963 -18.327 1.00 65.19 106 ALA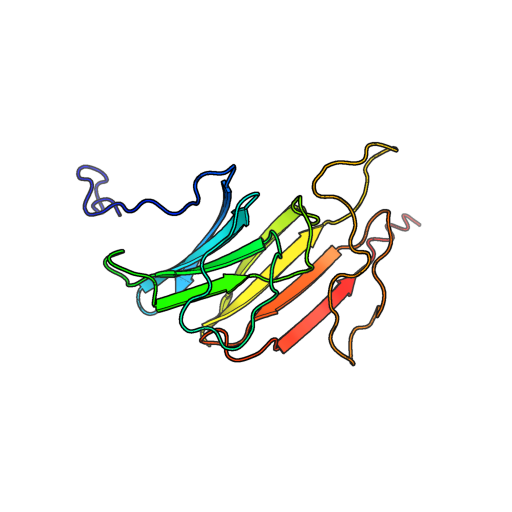 A C 1
ATOM 801 O O . ALA A 1 106 ? 3.002 13.649 -19.385 1.00 65.19 106 ALA A O 1
ATOM 802 N N . ILE A 1 107 ? 3.257 15.113 -17.708 1.00 62.06 107 ILE A N 1
ATOM 803 C CA . ILE A 1 107 ? 2.404 16.147 -18.322 1.00 62.06 107 ILE A CA 1
ATOM 804 C C . ILE A 1 107 ? 3.322 17.220 -18.907 1.00 62.06 107 ILE A C 1
ATOM 806 O O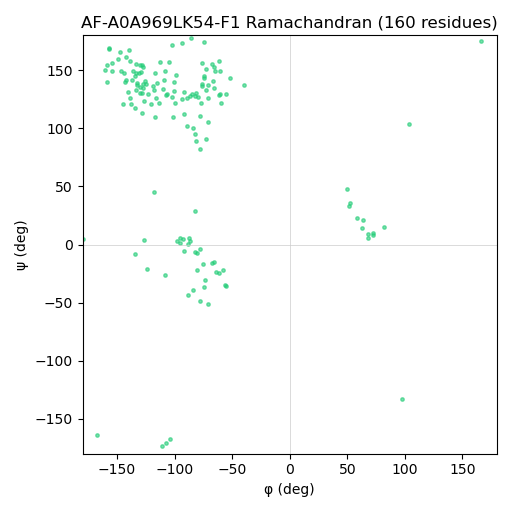 . ILE A 1 107 ? 4.091 17.826 -18.168 1.00 62.06 107 ILE A O 1
ATOM 810 N N . LEU A 1 108 ? 3.225 17.477 -20.217 1.00 58.78 108 LEU A N 1
ATOM 811 C CA . LEU A 1 108 ? 3.791 18.667 -20.880 1.00 58.78 108 LEU A CA 1
ATOM 812 C C . LEU A 1 108 ? 5.279 18.945 -20.552 1.00 58.78 108 LEU A C 1
ATOM 814 O O . LEU A 1 108 ? 5.646 20.072 -20.231 1.00 58.78 108 LEU A O 1
ATOM 818 N N . ASN A 1 109 ? 6.140 17.923 -20.632 1.00 60.38 109 ASN A N 1
ATOM 819 C CA . ASN A 1 109 ? 7.583 17.982 -20.322 1.00 60.38 109 ASN A CA 1
ATOM 820 C C . ASN A 1 109 ? 7.941 18.204 -18.837 1.00 60.38 109 ASN A C 1
ATOM 822 O O . ASN A 1 109 ? 9.111 18.412 -18.520 1.00 60.38 109 ASN A O 1
ATOM 826 N N . ASN A 1 110 ? 6.966 18.144 -17.923 1.00 57.91 110 ASN A N 1
ATOM 827 C CA . ASN A 1 110 ? 7.206 18.199 -16.486 1.00 57.91 110 ASN A CA 1
ATOM 828 C C . ASN A 1 110 ? 7.366 16.783 -15.908 1.00 57.91 110 ASN A C 1
ATOM 830 O O . ASN A 1 110 ? 6.412 15.999 -15.866 1.00 57.91 110 ASN A O 1
ATOM 834 N N . THR A 1 111 ? 8.576 16.465 -15.452 1.00 62.31 111 THR A N 1
ATOM 835 C CA . THR A 1 111 ? 8.883 15.211 -14.758 1.00 62.31 111 THR A CA 1
ATOM 836 C C . THR A 1 111 ? 8.464 15.336 -13.296 1.00 62.31 111 THR A C 1
ATOM 838 O O . THR A 1 111 ? 9.242 15.752 -12.438 1.00 62.31 111 THR A O 1
ATOM 841 N N . TYR A 1 112 ? 7.213 14.992 -12.990 1.00 66.81 112 TYR A N 1
ATOM 842 C CA . TYR A 1 112 ? 6.794 14.829 -11.600 1.00 66.81 112 TYR A CA 1
ATOM 843 C C . TYR A 1 112 ? 7.548 13.663 -10.967 1.00 66.81 112 TYR A C 1
ATOM 845 O O . TYR A 1 112 ? 7.851 12.676 -11.637 1.00 66.81 112 TYR A O 1
ATOM 853 N N . ASN A 1 113 ? 7.801 13.740 -9.659 1.00 67.38 113 ASN A N 1
ATOM 854 C CA . ASN A 1 113 ? 8.456 12.643 -8.9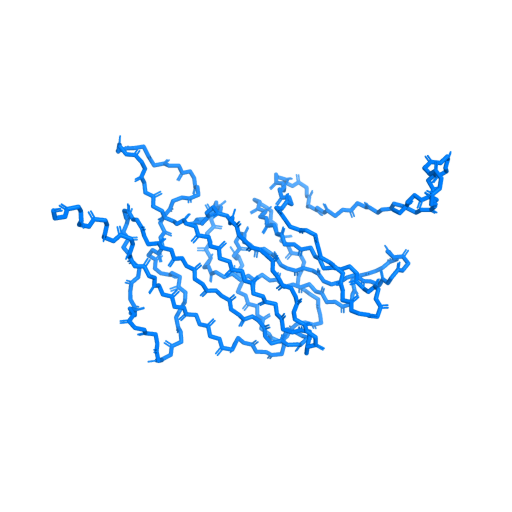48 1.00 67.38 113 ASN A CA 1
ATOM 855 C C . ASN A 1 113 ? 7.693 11.318 -9.151 1.00 67.38 113 ASN A C 1
ATOM 857 O O . ASN A 1 113 ? 8.357 10.314 -9.352 1.00 67.38 113 ASN A O 1
ATOM 861 N N . SER A 1 114 ? 6.349 11.366 -9.232 1.00 61.78 114 SER A N 1
ATOM 862 C CA . SER A 1 114 ? 5.393 10.274 -9.514 1.00 61.78 114 SER A CA 1
ATOM 863 C C . SER A 1 114 ? 5.180 9.918 -10.989 1.00 61.78 114 SER A C 1
ATOM 865 O O . SER A 1 114 ? 4.105 9.435 -11.349 1.00 61.78 114 SER A O 1
ATOM 867 N N . SER A 1 115 ? 6.186 10.131 -11.838 1.00 68.44 115 SER A N 1
ATOM 868 C CA . SER A 1 115 ? 6.129 9.800 -13.267 1.00 68.44 115 SER A CA 1
ATOM 869 C C . SER A 1 115 ? 7.012 8.599 -13.626 1.00 68.44 115 SER A C 1
ATOM 871 O O . SER A 1 115 ? 8.057 8.358 -13.020 1.00 68.44 115 SER A O 1
ATOM 873 N N . GLY A 1 116 ? 6.594 7.845 -14.642 1.00 71.00 116 GLY A N 1
ATOM 874 C CA . GLY A 1 116 ? 7.347 6.755 -15.252 1.00 71.00 116 GLY A CA 1
ATOM 875 C C . GLY A 1 116 ? 6.881 5.354 -14.851 1.00 71.00 116 GLY A C 1
ATOM 876 O O . GLY A 1 116 ? 7.271 4.809 -13.812 1.00 71.00 116 GLY A O 1
ATOM 877 N N . THR A 1 117 ? 6.171 4.703 -15.772 1.00 74.81 117 THR A N 1
ATOM 878 C CA . THR A 1 117 ? 5.825 3.274 -15.700 1.00 74.81 117 THR A CA 1
ATOM 879 C C . THR A 1 117 ? 6.943 2.323 -16.143 1.00 74.81 117 THR A C 1
ATOM 881 O O . THR A 1 117 ? 6.827 1.111 -15.967 1.00 74.81 117 THR A O 1
ATOM 884 N N . ILE A 1 118 ? 8.052 2.843 -16.681 1.00 76.94 118 ILE A N 1
ATOM 885 C CA . ILE A 1 118 ? 9.213 2.033 -17.093 1.00 76.94 118 ILE A CA 1
ATOM 886 C C . ILE A 1 118 ? 9.723 1.188 -15.923 1.00 76.94 118 ILE A C 1
ATOM 888 O O . ILE A 1 118 ? 10.004 1.719 -14.845 1.00 76.94 118 ILE A O 1
ATOM 892 N N . GLY A 1 119 ? 9.907 -0.111 -16.155 1.00 76.75 119 GLY A N 1
ATOM 893 C CA . GLY A 1 119 ? 10.484 -1.039 -15.182 1.00 76.75 119 GLY A CA 1
ATOM 894 C C . GLY A 1 119 ? 9.566 -1.389 -14.011 1.00 76.75 119 GLY A C 1
ATOM 895 O O . GLY A 1 119 ? 10.033 -2.016 -13.064 1.00 76.75 119 GLY A O 1
ATOM 896 N N . LEU A 1 120 ? 8.291 -0.980 -14.045 1.00 80.75 120 LEU A N 1
ATOM 897 C CA . LEU A 1 120 ? 7.286 -1.611 -13.195 1.00 80.75 120 LEU A CA 1
ATOM 898 C C . LEU A 1 120 ? 7.091 -3.067 -13.652 1.00 80.75 120 LEU A C 1
ATOM 900 O O . LEU A 1 120 ? 7.135 -3.329 -14.859 1.00 80.75 120 LEU A O 1
ATOM 904 N N . PRO A 1 121 ? 6.925 -4.001 -12.705 1.00 79.44 121 PRO A N 1
ATOM 905 C CA . PRO A 1 121 ? 6.724 -5.403 -13.025 1.00 79.44 121 PRO A CA 1
ATOM 906 C C . PRO A 1 121 ? 5.387 -5.607 -13.756 1.00 79.44 121 PRO A C 1
ATOM 908 O O . PRO A 1 121 ? 4.464 -4.798 -13.658 1.00 79.44 121 PRO A O 1
ATOM 911 N N . VAL A 1 122 ? 5.338 -6.653 -14.576 1.00 77.44 122 VAL A N 1
ATOM 912 C CA . VAL A 1 122 ? 4.162 -7.076 -15.342 1.00 77.44 122 VAL A CA 1
ATOM 913 C C . VAL A 1 122 ? 4.025 -8.582 -15.236 1.00 77.44 122 VAL A C 1
ATOM 915 O O . VAL A 1 122 ? 5.031 -9.298 -15.157 1.00 77.44 122 VAL A O 1
ATOM 918 N N . THR A 1 123 ? 2.795 -9.085 -15.283 1.00 72.69 123 THR A N 1
ATOM 919 C CA . THR A 1 123 ? 2.584 -10.525 -15.408 1.00 72.69 123 THR A CA 1
ATOM 920 C C . THR A 1 123 ? 2.851 -10.994 -16.842 1.00 72.69 123 THR A C 1
ATOM 922 O O . THR A 1 123 ? 2.775 -10.198 -17.782 1.00 72.69 123 THR A O 1
ATOM 925 N N . PRO A 1 124 ? 3.190 -12.282 -17.052 1.00 70.75 124 PRO A N 1
ATOM 926 C CA . PRO A 1 124 ? 3.521 -12.803 -18.383 1.00 70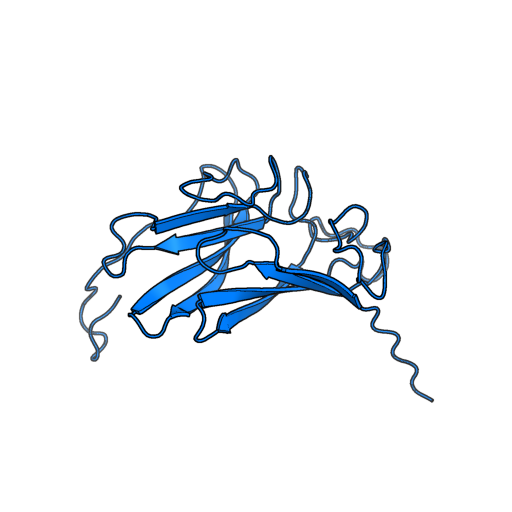.75 124 PRO A CA 1
ATOM 927 C C . PRO A 1 124 ? 2.417 -12.633 -19.440 1.00 70.75 124 PRO A C 1
ATOM 929 O O . PRO A 1 124 ? 2.705 -12.661 -20.633 1.00 70.75 124 PRO A O 1
ATOM 932 N N . ASP A 1 125 ? 1.167 -12.473 -19.009 1.00 67.06 125 ASP A N 1
ATOM 933 C CA . ASP A 1 125 ? -0.030 -12.299 -19.834 1.00 67.06 125 ASP A CA 1
ATOM 934 C C . ASP A 1 125 ? -0.425 -10.826 -20.059 1.00 67.06 125 ASP A C 1
ATOM 936 O O . ASP A 1 125 ? -1.465 -10.546 -20.659 1.00 67.06 125 ASP A O 1
ATOM 940 N N . ALA A 1 126 ? 0.391 -9.870 -19.607 1.00 65.31 126 ALA A N 1
ATOM 941 C CA . ALA A 1 126 ? 0.113 -8.450 -19.775 1.00 65.31 126 ALA A CA 1
ATOM 942 C C . ALA A 1 126 ? 0.040 -8.049 -21.261 1.00 65.31 126 ALA A C 1
ATOM 944 O O . ALA A 1 126 ? 0.975 -8.267 -22.032 1.00 65.31 126 ALA A O 1
ATOM 945 N N . ILE A 1 127 ? -1.050 -7.369 -21.646 1.00 62.88 127 ILE A N 1
ATOM 946 C CA . ILE A 1 127 ? -1.286 -6.861 -23.017 1.00 62.88 127 ILE A CA 1
ATOM 947 C C . ILE A 1 127 ? -0.142 -5.944 -23.479 1.00 62.88 127 ILE A C 1
ATOM 949 O O . ILE A 1 127 ? 0.242 -5.940 -24.649 1.00 62.88 127 ILE A O 1
ATOM 953 N N . LYS A 1 128 ? 0.420 -5.176 -22.543 1.00 58.72 128 LYS A N 1
ATOM 954 C CA . LYS A 1 128 ? 1.663 -4.430 -22.711 1.00 58.72 128 LYS A CA 1
ATOM 955 C C . LYS A 1 128 ? 2.662 -4.902 -21.668 1.00 58.72 128 LYS A C 1
ATOM 957 O O . LYS A 1 128 ? 2.416 -4.762 -20.475 1.00 58.72 128 LYS A O 1
ATOM 962 N N . SER A 1 129 ? 3.801 -5.399 -22.135 1.00 58.50 129 SER A N 1
ATOM 963 C CA . SER A 1 129 ? 4.867 -5.942 -21.292 1.00 58.50 129 SER A CA 1
ATOM 964 C C . SER A 1 129 ? 5.937 -4.921 -20.894 1.00 58.50 129 SER A C 1
ATOM 966 O O . SER A 1 129 ? 6.808 -5.234 -20.093 1.00 58.50 129 SER A O 1
ATOM 968 N N . ASN A 1 130 ? 5.878 -3.697 -21.431 1.00 59.66 130 ASN A N 1
ATOM 969 C CA . ASN A 1 130 ? 6.785 -2.604 -21.091 1.00 59.66 130 ASN A CA 1
ATOM 970 C C . ASN A 1 130 ? 5.991 -1.300 -20.969 1.00 59.66 130 ASN A C 1
ATOM 972 O O . ASN A 1 130 ? 5.283 -0.923 -21.907 1.00 59.66 130 ASN A O 1
ATOM 976 N N . GLY A 1 131 ? 6.124 -0.624 -19.828 1.00 56.28 131 GLY A N 1
ATOM 977 C CA . GLY A 1 131 ? 5.586 0.718 -19.631 1.00 56.28 131 GLY A CA 1
ATOM 978 C C . GLY A 1 131 ? 6.405 1.751 -20.401 1.00 56.28 131 GLY A C 1
ATOM 979 O O . GLY A 1 131 ? 7.606 1.568 -20.615 1.00 56.28 131 GLY A O 1
ATOM 980 N N . ASP A 1 132 ? 5.775 2.844 -20.808 1.00 61.91 132 ASP A N 1
ATOM 981 C CA . ASP A 1 132 ? 6.453 3.970 -21.442 1.00 61.91 132 ASP A CA 1
ATOM 982 C C . ASP A 1 132 ? 6.862 5.064 -20.433 1.00 61.91 132 ASP A C 1
ATOM 984 O O . ASP A 1 132 ? 6.605 4.984 -19.226 1.00 61.91 132 ASP A O 1
ATOM 988 N N . ALA A 1 133 ? 7.600 6.063 -20.923 1.00 58.19 133 ALA A N 1
ATOM 989 C CA . ALA A 1 133 ? 8.056 7.204 -20.129 1.00 58.19 133 ALA A CA 1
ATOM 990 C C . ALA A 1 133 ? 6.991 8.308 -19.981 1.00 58.19 133 ALA A C 1
ATOM 992 O O . ALA A 1 133 ? 7.255 9.305 -19.312 1.00 58.19 133 ALA A O 1
ATOM 993 N N . ILE A 1 134 ? 5.847 8.200 -20.667 1.00 55.94 134 ILE A N 1
ATOM 994 C CA . ILE A 1 134 ? 5.039 9.371 -21.033 1.00 55.94 134 ILE A CA 1
ATOM 995 C C . ILE A 1 134 ? 3.534 9.246 -20.779 1.00 55.94 134 ILE A C 1
ATOM 997 O O . ILE A 1 134 ? 2.870 10.277 -20.857 1.00 55.94 134 ILE A O 1
ATOM 1001 N N . GLY A 1 135 ? 2.960 8.095 -20.403 1.00 65.31 135 GLY A N 1
ATOM 1002 C CA . GLY A 1 135 ? 1.505 8.079 -20.222 1.00 65.31 135 GLY A CA 1
ATOM 1003 C C . GLY A 1 135 ? 0.775 6.814 -19.789 1.00 65.31 135 GLY A C 1
ATOM 1004 O O . GLY A 1 135 ? -0.455 6.880 -19.767 1.00 65.31 135 GLY A O 1
ATOM 1005 N N . ASP A 1 136 ? 1.421 5.696 -19.459 1.00 74.31 136 ASP A N 1
ATOM 1006 C CA . ASP A 1 136 ? 0.650 4.476 -19.188 1.00 74.31 136 ASP A CA 1
ATOM 1007 C C . ASP A 1 136 ? -0.085 4.489 -17.828 1.00 74.31 136 ASP A C 1
ATOM 1009 O O . ASP A 1 136 ? 0.400 4.977 -16.798 1.00 74.31 136 ASP A O 1
ATOM 1013 N N . PHE A 1 137 ? -1.289 3.910 -17.835 1.00 79.50 137 PHE A N 1
ATOM 1014 C CA . PHE A 1 137 ? -1.979 3.470 -16.630 1.00 79.50 137 PHE A CA 1
ATOM 1015 C C . PHE A 1 137 ? -1.442 2.109 -16.216 1.00 79.50 137 PHE A C 1
ATOM 1017 O O . PHE A 1 137 ? -1.390 1.179 -17.019 1.00 79.50 137 PHE A O 1
ATOM 1024 N N . TYR A 1 138 ? -1.094 1.996 -14.945 1.00 84.50 138 TYR A N 1
ATOM 1025 C CA . TYR A 1 138 ? -0.683 0.765 -14.305 1.00 84.50 138 TYR A CA 1
ATOM 1026 C C . TYR A 1 138 ? -1.842 0.180 -13.510 1.00 84.50 138 TYR A C 1
ATOM 1028 O O . TYR A 1 138 ? -2.471 0.895 -12.727 1.00 84.50 138 TYR A O 1
ATOM 1036 N N . PHE A 1 139 ? -2.094 -1.111 -13.694 1.00 87.38 139 PHE A N 1
ATOM 1037 C CA . PHE A 1 139 ? -3.041 -1.886 -12.904 1.00 87.38 139 PHE A CA 1
ATOM 1038 C C . PHE A 1 139 ? -2.301 -3.000 -12.182 1.00 87.38 139 PHE A C 1
ATOM 1040 O O . PHE A 1 139 ? -1.510 -3.720 -12.785 1.00 87.38 139 PHE A O 1
ATOM 1047 N N . PHE A 1 140 ? -2.594 -3.135 -10.897 1.00 89.50 140 PHE A N 1
ATOM 1048 C CA . PHE A 1 140 ? -1.956 -4.067 -9.984 1.00 89.50 140 PHE A CA 1
ATOM 1049 C C . PHE A 1 140 ? -3.023 -4.782 -9.161 1.00 89.50 140 PHE A C 1
ATOM 1051 O O . PHE A 1 140 ? -3.921 -4.135 -8.615 1.00 89.50 140 PHE A O 1
ATOM 1058 N N . VAL A 1 141 ? -2.916 -6.106 -9.061 1.00 92.56 141 VAL A N 1
ATOM 1059 C CA . VAL A 1 141 ? -3.822 -6.928 -8.255 1.00 92.56 141 VAL A CA 1
ATOM 1060 C C . VAL A 1 141 ? -3.022 -7.831 -7.331 1.00 92.56 141 VAL A C 1
ATOM 1062 O O . VAL A 1 141 ? -2.374 -8.779 -7.771 1.00 92.56 141 VAL A O 1
ATOM 1065 N N . LEU A 1 142 ? -3.129 -7.572 -6.033 1.00 94.25 142 LEU A N 1
ATOM 1066 C CA . LEU A 1 142 ? -2.541 -8.390 -4.981 1.00 94.25 142 LEU A CA 1
ATOM 1067 C C . LEU A 1 142 ? -3.547 -9.438 -4.512 1.00 94.25 142 LEU A C 1
ATOM 1069 O O . LEU A 1 142 ? -4.689 -9.109 -4.183 1.00 94.25 142 LEU A O 1
ATOM 1073 N N . GLN A 1 143 ? -3.109 -10.693 -4.427 1.00 93.44 143 GLN A N 1
ATOM 1074 C CA . GLN A 1 143 ? -3.936 -11.759 -3.873 1.00 93.44 143 GLN A CA 1
ATOM 1075 C C . GLN A 1 143 ? -4.162 -11.563 -2.376 1.00 93.44 143 GLN A C 1
ATOM 1077 O O . GLN A 1 143 ? -3.325 -10.991 -1.666 1.00 93.44 143 GLN A O 1
ATOM 1082 N N . LYS A 1 144 ? -5.267 -12.126 -1.884 1.00 93.31 144 LYS A N 1
ATOM 1083 C CA . LYS A 1 144 ? -5.549 -12.252 -0.453 1.00 93.31 144 LYS A CA 1
ATOM 1084 C C . LYS A 1 144 ? -4.298 -12.623 0.358 1.00 93.31 144 LYS A C 1
ATOM 1086 O O . LYS A 1 144 ? -3.508 -13.494 -0.023 1.00 93.31 144 LYS A O 1
ATOM 1091 N N . ASN A 1 145 ? -4.148 -11.960 1.507 1.00 92.88 145 ASN A N 1
ATOM 1092 C CA . ASN A 1 145 ? -3.030 -12.114 2.447 1.00 92.88 145 ASN A CA 1
ATOM 1093 C C . ASN A 1 145 ? -1.643 -11.821 1.850 1.00 92.88 145 ASN A C 1
ATOM 1095 O O . ASN A 1 145 ? -0.645 -12.323 2.360 1.00 92.88 145 ASN A O 1
ATOM 1099 N N . ALA A 1 146 ? -1.570 -11.045 0.763 1.00 92.81 146 ALA A N 1
ATOM 1100 C CA . ALA A 1 146 ? -0.320 -10.724 0.075 1.00 92.81 146 ALA A CA 1
ATOM 1101 C C . ALA A 1 146 ? 0.514 -11.973 -0.282 1.00 92.81 146 ALA A C 1
ATOM 1103 O O . ALA A 1 146 ? 1.743 -11.971 -0.193 1.00 92.81 146 ALA A O 1
ATOM 1104 N N . THR A 1 147 ? -0.167 -13.064 -0.643 1.00 87.81 147 THR A N 1
ATOM 1105 C CA . THR A 1 147 ? 0.451 -14.374 -0.908 1.00 87.81 147 THR A CA 1
ATOM 1106 C C . THR A 1 147 ? 1.196 -14.411 -2.235 1.00 87.81 147 THR A C 1
ATOM 1108 O O . THR A 1 147 ? 2.260 -15.015 -2.337 1.00 87.81 147 THR A O 1
ATOM 1111 N N . ALA A 1 148 ? 0.658 -13.734 -3.241 1.00 73.19 148 ALA A N 1
ATOM 1112 C CA . ALA A 1 148 ? 1.276 -13.559 -4.540 1.00 73.19 148 ALA A CA 1
ATOM 1113 C C . ALA A 1 148 ? 0.701 -12.319 -5.223 1.00 73.19 148 ALA A C 1
ATOM 1115 O O . ALA A 1 148 ? -0.318 -11.755 -4.809 1.00 73.19 148 ALA A O 1
ATOM 1116 N N . ASN A 1 149 ? 1.346 -11.937 -6.314 1.00 60.03 149 ASN A N 1
ATOM 1117 C CA . ASN A 1 149 ? 0.776 -11.011 -7.269 1.00 60.03 149 ASN A CA 1
ATOM 1118 C C . ASN A 1 149 ? -0.111 -11.781 -8.252 1.00 60.03 149 ASN A C 1
ATOM 1120 O O . ASN A 1 149 ? 0.324 -12.805 -8.779 1.00 60.03 149 ASN A O 1
ATOM 1124 N N . TYR A 1 150 ? -1.352 -11.339 -8.459 1.00 57.62 150 TYR A N 1
ATOM 1125 C CA . TYR A 1 150 ? -2.293 -12.026 -9.351 1.00 57.62 150 TYR A CA 1
ATOM 1126 C C . TYR A 1 150 ? -2.164 -11.540 -10.797 1.00 57.62 150 TYR A C 1
ATOM 1128 O O . TYR A 1 150 ? -2.161 -12.356 -11.712 1.00 57.62 150 TYR A O 1
ATOM 1136 N N . SER A 1 151 ? -2.050 -10.225 -11.002 1.00 58.75 151 SER A N 1
ATOM 1137 C CA . SER A 1 151 ? -1.961 -9.618 -12.335 1.00 58.75 151 SER A CA 1
ATOM 1138 C C . SER A 1 151 ? -1.339 -8.226 -12.277 1.00 58.75 151 SER A C 1
ATOM 1140 O O . SER A 1 151 ? -1.697 -7.430 -11.405 1.00 58.75 151 SER A O 1
ATOM 1142 N N . GLU A 1 152 ? -0.489 -7.911 -13.250 1.00 59.75 152 GLU A N 1
ATOM 1143 C CA . GLU A 1 152 ? 0.101 -6.587 -13.449 1.00 59.75 152 GLU A CA 1
ATOM 1144 C C . GLU A 1 152 ? 0.099 -6.260 -14.939 1.00 59.75 152 GLU A C 1
ATOM 1146 O O . GLU A 1 152 ? 0.682 -6.997 -15.733 1.00 59.75 152 GLU A O 1
ATOM 1151 N N . ALA A 1 153 ? -0.561 -5.172 -15.335 1.00 57.66 153 ALA A N 1
ATOM 1152 C CA . ALA A 1 153 ? -0.703 -4.815 -16.745 1.00 57.66 153 ALA A CA 1
ATOM 1153 C C . ALA A 1 153 ? -0.719 -3.299 -16.965 1.00 57.66 153 ALA A C 1
ATOM 1155 O O . ALA A 1 153 ? -1.226 -2.536 -16.137 1.00 57.66 153 ALA A O 1
ATOM 1156 N N . PHE A 1 154 ? -0.213 -2.871 -18.125 1.00 57.34 154 PHE A N 1
ATOM 1157 C CA . PHE A 1 154 ? -0.320 -1.488 -18.586 1.00 57.34 154 PHE A CA 1
ATOM 1158 C C . PHE A 1 154 ? -1.463 -1.300 -19.580 1.00 57.34 154 PHE A C 1
ATOM 1160 O O . PHE A 1 154 ? -1.707 -2.152 -20.436 1.00 57.34 154 PHE A O 1
ATOM 1167 N N . TRP A 1 155 ? -2.088 -0.124 -19.530 1.00 51.47 155 TRP A N 1
ATOM 1168 C CA . TRP A 1 155 ? -3.012 0.357 -20.554 1.00 51.47 155 TRP A CA 1
ATOM 1169 C C . TRP A 1 155 ? -2.602 1.758 -21.000 1.00 51.47 155 TRP A C 1
ATOM 1171 O O . TRP A 1 155 ? -2.415 2.653 -20.179 1.00 51.47 155 TRP A O 1
ATOM 1181 N N . THR A 1 156 ? -2.503 1.973 -22.310 1.00 46.16 156 THR A N 1
ATOM 1182 C CA . THR A 1 156 ? -2.285 3.312 -22.866 1.00 46.16 156 THR A CA 1
ATOM 1183 C C . THR A 1 156 ? -3.619 3.990 -23.112 1.00 46.16 156 THR A C 1
ATOM 1185 O O . THR A 1 156 ? -4.441 3.485 -23.877 1.00 46.16 156 THR A O 1
ATOM 1188 N N . THR A 1 157 ? -3.810 5.188 -22.570 1.00 43.53 157 THR A N 1
ATOM 1189 C CA . THR A 1 157 ? -4.888 6.076 -23.011 1.00 43.53 157 THR A CA 1
ATOM 1190 C C . THR A 1 157 ? -4.492 6.743 -24.329 1.00 43.53 157 THR A C 1
ATOM 1192 O O . THR A 1 157 ? -4.003 7.871 -24.340 1.00 43.53 157 THR A O 1
ATOM 1195 N N . ARG A 1 158 ? -4.680 6.063 -25.469 1.00 37.41 158 ARG A N 1
ATOM 1196 C CA . ARG A 1 158 ? -4.764 6.767 -26.758 1.00 37.41 158 ARG A CA 1
ATOM 1197 C C . ARG A 1 158 ? -6.190 7.282 -26.907 1.00 37.41 158 ARG A C 1
ATOM 1199 O O . ARG A 1 158 ? -7.064 6.559 -27.368 1.00 37.41 158 ARG A O 1
ATOM 1206 N N . TRP A 1 159 ? -6.422 8.534 -26.524 1.00 28.48 159 TRP A N 1
ATOM 1207 C CA . TRP A 1 159 ? -7.614 9.251 -26.966 1.00 28.48 159 TRP A CA 1
ATOM 1208 C C . TRP A 1 159 ? -7.426 9.599 -28.444 1.00 28.48 159 TRP A C 1
ATOM 1210 O O . TRP A 1 159 ? -6.843 10.629 -28.771 1.00 28.48 159 TRP A O 1
ATOM 1220 N N . SER A 1 160 ? -7.872 8.732 -29.353 1.00 28.58 160 SER A N 1
ATOM 1221 C CA . SER A 1 160 ? -8.185 9.182 -30.707 1.00 28.58 160 SER A CA 1
ATOM 1222 C C . SER A 1 160 ? -9.599 9.743 -30.673 1.00 28.58 160 SER A C 1
ATOM 1224 O O . SER A 1 160 ? -10.570 8.989 -30.668 1.00 28.58 160 SER A O 1
ATOM 1226 N N . VAL A 1 161 ? -9.718 11.065 -30.617 1.00 36.09 161 VAL A N 1
ATOM 1227 C CA . VAL A 1 161 ? -10.919 11.725 -31.131 1.00 36.09 161 VAL A CA 1
ATOM 1228 C C . VAL A 1 161 ? -10.843 11.601 -32.649 1.00 36.09 161 VAL A C 1
ATOM 1230 O O . VAL A 1 161 ? -9.974 12.209 -33.273 1.00 36.09 161 VAL A O 1
ATOM 1233 N N . SER A 1 162 ? -11.666 10.713 -33.205 1.00 46.78 162 SER A N 1
ATOM 1234 C CA . SER A 1 162 ? -12.014 10.703 -34.629 1.00 46.78 162 SER A CA 1
ATOM 1235 C C . SER A 1 162 ? -13.056 11.770 -34.914 1.00 46.78 162 SER A C 1
ATOM 1237 O O . SER A 1 162 ? -14.009 11.831 -34.101 1.00 46.78 162 SER A O 1
#

Sequence (162 aa):
MISNDGSTLIRSTYLGTAAIDQVFGVQFDRNGFPYVMGQTRGTWQVLNALYSVAGAPQFIAKLQPDLSAYVYSTTFGKSASTPNISPVAFLVDNCENVYVSGWGGAILNNTYNSSGTIGLPVTPDAIKSNGDAIGDFYFFVLQKNATANYSEAFWTTRWSVS